Protein AF-0000000074085225 (afdb_homodimer)

Nearest PDB structures (foldseek):
  7s03-assembly1_A-2  TM=8.847E-01  e=1.395E-03  Homo sapiens
  5hoo-assembly1_B  TM=9.351E-01  e=2.637E-02  Drosophila mauritiana
  5hoo-assembly1_A  TM=9.355E-01  e=5.339E-02  Drosophila mauritiana
  4u7b-assembly2_G-2  TM=9.412E-01  e=7.163E-02  Drosophila mauritiana
  4r79-assembly1_B  TM=9.450E-01  e=7.597E-02  Drosophila mauri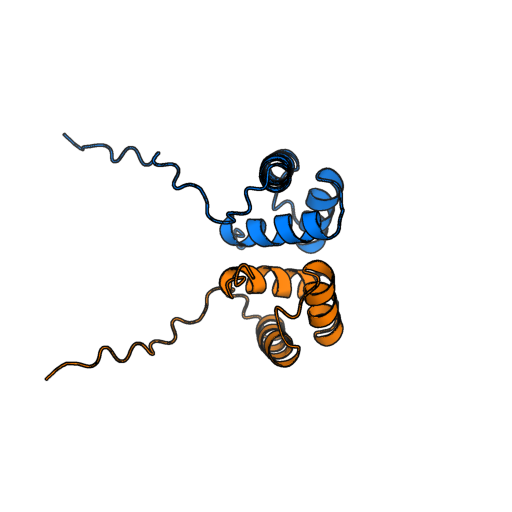tiana

Radius of gyration: 17.24 Å; Cα contacts (8 Å, |Δi|>4): 119; chains: 2; bounding box: 36×44×55 Å

InterPro domains:
  IPR041426 Mos1 transposase, HTH domain [PF17906] (9-55)
  IPR052709 Transposase-Methyltransferase Hybrid [PTHR46060] (9-68)

pLDDT: mean 83.95, std 20.07, range [33.09, 98.25]

Organism: Heligmosomoides polygyrus (NCBI:txid6339)

Foldseek 3Di:
DPLPDLLNVLVQLVVCVVVPDDLVVSQVVVCVVVVHRNDDSVVSVVSSVCVVVPNNDSDPPPPVPPPPPPPD/DPLPDLLNVLVQLVVCVVVPDDLVVSQVVVCVVVVHRNDDSVVSVVSSVCVVVPNNDSDPPPPPPPPPPPPD

Secondary structure (DSSP, 8-state):
-----HHHHHHHHHHHHHHT--HHHHHHHHHHHHTS--S-HHHHHHHHHHHHHT----S----TT-------/-----HHHHHHHHHHHHHHT--HHHHHHHHHHHHTS--S-HHHHHHHHHHHHHT----S----TT-------

Solvent-accessible surface area (backbone atoms only — not comparable to full-atom values): 8577 Å² total; per-residue (Å²): 120,86,75,75,48,67,71,46,48,38,38,39,54,51,52,34,51,59,69,65,48,49,44,62,53,36,28,49,48,52,19,59,52,69,71,42,85,81,58,50,42,71,60,39,42,52,50,48,53,37,47,71,75,65,50,81,64,71,61,73,69,74,65,73,60,69,69,71,70,72,76,123,122,86,74,75,49,67,72,46,48,37,38,39,54,51,51,34,50,60,69,64,50,49,44,61,55,37,29,50,50,54,19,58,52,69,70,42,84,81,57,50,44,70,61,40,42,53,51,48,52,35,48,73,74,65,51,81,63,72,62,74,70,73,65,72,57,71,67,72,72,72,75,123

Structure (mmCIF, N/CA/C/O backbone):
data_AF-0000000074085225-model_v1
#
loop_
_entity.id
_entity.type
_entity.pdbx_description
1 polymer 'HTH_48 domain-containing protein'
#
loop_
_atom_site.group_PDB
_atom_site.id
_atom_site.type_symbol
_atom_site.label_atom_id
_atom_site.label_alt_id
_atom_site.label_comp_id
_atom_site.label_asym_id
_atom_site.label_entity_id
_atom_site.label_seq_id
_atom_site.pdbx_PDB_ins_code
_atom_site.Cartn_x
_atom_site.Cartn_y
_atom_site.Cartn_z
_atom_site.occupancy
_atom_site.B_iso_or_equiv
_atom_site.auth_seq_id
_atom_site.auth_comp_id
_atom_site.auth_asym_id
_atom_site.auth_atom_id
_atom_site.pdbx_PDB_model_num
ATOM 1 N N . MET A 1 1 ? -16.219 -10.109 3.443 1 48.81 1 MET A N 1
ATOM 2 C CA . MET A 1 1 ? -15.469 -8.938 2.986 1 48.81 1 MET A CA 1
ATOM 3 C C . MET A 1 1 ? -14.164 -8.797 3.752 1 48.81 1 MET A C 1
ATOM 5 O O . MET A 1 1 ? -14.156 -8.742 4.984 1 48.81 1 MET A O 1
ATOM 9 N N . SER A 1 2 ? -13.211 -9.57 3.32 1 58.44 2 SER A N 1
ATOM 10 C CA . SER A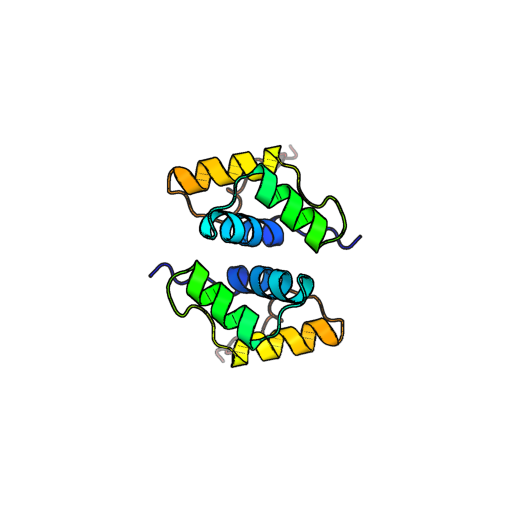 1 2 ? -12.016 -9.68 4.152 1 58.44 2 SER A CA 1
ATOM 11 C C . SER A 1 2 ? -11.555 -8.312 4.645 1 58.44 2 SER A C 1
ATOM 13 O O . SER A 1 2 ? -11.453 -7.371 3.859 1 58.44 2 SER A O 1
ATOM 15 N N . THR A 1 3 ? -12.141 -7.926 5.84 1 74.94 3 THR A N 1
ATOM 16 C CA . THR A 1 3 ? -11.914 -6.66 6.523 1 74.94 3 THR A CA 1
ATOM 17 C C . THR A 1 3 ? -10.445 -6.262 6.449 1 74.94 3 THR A C 1
ATOM 19 O O . THR A 1 3 ? -9.586 -6.906 7.062 1 74.94 3 THR A O 1
ATOM 22 N N . ILE A 1 4 ? -10.172 -5.578 5.387 1 82.94 4 ILE A N 1
ATOM 23 C CA . ILE A 1 4 ? -8.805 -5.078 5.258 1 82.94 4 ILE A CA 1
ATOM 24 C C . ILE A 1 4 ? -8.422 -4.312 6.523 1 82.94 4 ILE A C 1
ATOM 26 O O . ILE A 1 4 ? -9.195 -3.484 7.016 1 82.94 4 ILE A O 1
ATOM 30 N N . SER A 1 5 ? -7.359 -4.824 7.102 1 87.69 5 SER A N 1
ATOM 31 C CA . SER A 1 5 ? -6.871 -4.195 8.328 1 87.69 5 SER A CA 1
ATOM 32 C C . SER A 1 5 ? -6.32 -2.801 8.047 1 87.69 5 SER A C 1
ATOM 34 O O . SER A 1 5 ? -5.785 -2.543 6.965 1 87.69 5 SER A O 1
ATOM 36 N N . SER A 1 6 ? -6.48 -1.945 9.039 1 89.44 6 SER A N 1
ATOM 37 C CA . SER A 1 6 ? -5.969 -0.583 8.922 1 89.44 6 SER A CA 1
ATOM 38 C C . SER A 1 6 ? -4.469 -0.577 8.656 1 89.44 6 SER A C 1
ATOM 40 O O . SER A 1 6 ? -3.959 0.308 7.961 1 89.44 6 SER A O 1
ATOM 42 N N . SER A 1 7 ? -3.865 -1.586 9.211 1 90.12 7 SER A N 1
ATOM 43 C CA . SER A 1 7 ? -2.42 -1.705 9.055 1 90.12 7 SER A CA 1
ATOM 44 C C . SER A 1 7 ? -2.039 -1.922 7.594 1 90.12 7 SER A C 1
ATOM 46 O O . SER A 1 7 ? -0.936 -1.566 7.172 1 90.12 7 SER A O 1
ATOM 48 N N . ILE A 1 8 ? -2.92 -2.436 6.875 1 90.94 8 ILE A N 1
ATOM 49 C CA . ILE A 1 8 ? -2.693 -2.709 5.461 1 90.94 8 ILE A CA 1
ATOM 50 C C . ILE A 1 8 ? -2.963 -1.448 4.641 1 90.94 8 ILE A C 1
ATOM 52 O O . ILE A 1 8 ? -2.236 -1.149 3.691 1 90.94 8 ILE A O 1
ATOM 56 N N . LEU A 1 9 ? -3.91 -0.69 5.012 1 94.12 9 LEU A N 1
ATOM 57 C CA . LEU A 1 9 ? -4.344 0.484 4.266 1 94.12 9 LEU A CA 1
ATOM 58 C C . LEU A 1 9 ? -3.369 1.641 4.457 1 94.12 9 LEU A C 1
ATOM 60 O O . LEU A 1 9 ? -3.137 2.422 3.529 1 94.12 9 LEU A O 1
ATOM 64 N N . ARG A 1 10 ? -2.691 1.657 5.562 1 94.12 10 ARG A N 1
ATOM 65 C CA . ARG A 1 10 ? -1.815 2.775 5.898 1 94.12 10 ARG A CA 1
ATOM 66 C C . ARG A 1 10 ? -0.669 2.895 4.898 1 94.12 10 ARG A C 1
ATOM 68 O O . ARG A 1 10 ? -0.442 3.965 4.332 1 94.12 10 ARG A O 1
ATOM 75 N N . PRO A 1 11 ? 0.03 1.83 4.668 1 95.62 11 PRO A N 1
ATOM 76 C CA . PRO A 1 11 ? 1.092 1.922 3.664 1 95.62 11 PRO A CA 1
ATOM 77 C C . PRO A 1 11 ? 0.563 2.289 2.279 1 95.62 11 PRO A C 1
ATOM 79 O O . PRO A 1 11 ? 1.244 2.982 1.52 1 95.62 11 PRO A O 1
ATOM 82 N N . ILE A 1 12 ? -0.581 1.847 1.948 1 96.81 12 ILE A N 1
ATOM 83 C CA . ILE A 1 12 ? -1.186 2.137 0.652 1 96.81 12 ILE A CA 1
ATOM 84 C C . ILE A 1 12 ? -1.487 3.629 0.544 1 96.81 12 ILE A C 1
ATOM 86 O O . ILE A 1 12 ? -1.226 4.25 -0.489 1 96.81 12 ILE A O 1
ATOM 90 N N . VAL A 1 13 ? -2.014 4.16 1.604 1 97 13 VAL A N 1
ATOM 91 C CA . VAL A 1 13 ? -2.297 5.59 1.652 1 97 13 VAL A CA 1
ATOM 92 C C . VAL A 1 13 ? -1.002 6.383 1.476 1 97 13 VAL A C 1
ATOM 94 O O . VAL A 1 13 ? -0.957 7.352 0.714 1 97 13 VAL A O 1
ATOM 97 N N . TYR A 1 14 ? -0 5.949 2.141 1 96.31 14 TYR A N 1
ATOM 98 C CA . TYR A 1 14 ? 1.304 6.594 2.045 1 96.31 14 TYR A CA 1
ATOM 99 C C . TYR A 1 14 ? 1.846 6.52 0.623 1 96.31 14 TYR A C 1
ATOM 101 O O . TYR A 1 14 ? 2.404 7.496 0.115 1 96.31 14 TYR A O 1
ATOM 109 N N . TYR A 1 15 ? 1.618 5.43 0.027 1 96.62 15 TYR A N 1
ATOM 110 C CA . TYR A 1 15 ? 2.051 5.207 -1.349 1 96.62 15 TYR A CA 1
ATOM 111 C C . TYR A 1 15 ? 1.401 6.215 -2.293 1 96.62 15 TYR A C 1
ATOM 113 O O . TYR A 1 15 ? 2.076 6.805 -3.141 1 96.62 15 TYR A O 1
ATOM 121 N N . GLU A 1 16 ? 0.138 6.461 -2.166 1 97.44 16 GLU A N 1
ATOM 122 C CA . GLU A 1 16 ? -0.599 7.43 -2.971 1 97.44 16 GLU A CA 1
ATOM 123 C C . GLU A 1 16 ? -0.12 8.852 -2.697 1 97.44 16 GLU A C 1
ATOM 125 O O . GLU A 1 16 ? -0.003 9.664 -3.621 1 97.44 16 GLU A O 1
ATOM 130 N N . PHE A 1 17 ? 0.213 9.086 -1.463 1 96.88 17 PHE A N 1
ATOM 131 C CA . PHE A 1 17 ? 0.717 10.398 -1.068 1 96.88 17 PHE A CA 1
ATOM 132 C C . PHE A 1 17 ? 2.029 10.711 -1.777 1 96.88 17 PHE A C 1
ATOM 134 O O . PHE A 1 17 ? 2.213 11.812 -2.301 1 96.88 17 PHE A O 1
ATOM 141 N N . LEU A 1 18 ? 2.83 9.633 -1.848 1 96 18 LEU A N 1
ATOM 142 C CA . LEU A 1 18 ? 4.141 9.805 -2.467 1 96 18 LEU A CA 1
ATOM 143 C C . LEU A 1 18 ? 4.004 10.031 -3.969 1 96 18 LEU A C 1
ATOM 145 O O . LEU A 1 18 ? 4.82 10.734 -4.57 1 96 18 LEU A O 1
ATOM 149 N N . GLN A 1 19 ? 3.029 9.43 -4.5 1 96.44 19 GLN A N 1
ATOM 150 C CA . GLN A 1 19 ? 2.799 9.586 -5.934 1 96.44 19 GLN A CA 1
ATOM 151 C C . GLN A 1 19 ? 2.32 10.992 -6.266 1 96.44 19 GLN A C 1
ATOM 153 O O . GLN A 1 19 ? 2.369 11.414 -7.422 1 96.44 19 GLN A O 1
ATOM 158 N N . GLY A 1 20 ? 1.81 11.727 -5.324 1 96.38 20 GLY A N 1
ATOM 159 C CA . GLY A 1 20 ? 1.424 13.117 -5.512 1 96.38 20 GLY A CA 1
ATOM 160 C C . GLY A 1 20 ? -0.069 13.305 -5.707 1 96.38 20 GLY A C 1
ATOM 161 O O . GLY A 1 20 ? -0.512 14.328 -6.223 1 96.38 20 GLY A O 1
ATOM 162 N N . HIS A 1 21 ? -0.735 12.344 -5.387 1 97.19 21 HIS A N 1
ATOM 163 C CA . HIS A 1 21 ? -2.184 12.422 -5.531 1 97.19 21 HIS A CA 1
ATOM 164 C C . HIS A 1 21 ? -2.82 13.148 -4.352 1 97.19 21 HIS A C 1
ATOM 166 O O . HIS A 1 21 ? -2.229 13.227 -3.271 1 97.19 21 HIS A O 1
ATOM 172 N N . SER A 1 22 ? -4.012 13.703 -4.641 1 97.62 22 SER A N 1
ATOM 173 C CA . SER A 1 22 ? -4.746 14.344 -3.557 1 97.62 22 SER A CA 1
ATOM 174 C C . SER A 1 22 ? -5.438 13.312 -2.67 1 97.62 22 SER A C 1
ATOM 176 O O . SER A 1 22 ? -5.645 12.172 -3.084 1 97.62 22 SER A O 1
ATOM 178 N N . ALA A 1 23 ? -5.785 13.711 -1.457 1 97.94 23 ALA A N 1
ATOM 179 C CA . ALA A 1 23 ? -6.461 12.82 -0.513 1 97.94 23 ALA A CA 1
ATOM 180 C C . ALA A 1 23 ? -7.734 12.242 -1.12 1 97.94 23 ALA A C 1
ATOM 182 O O . ALA A 1 23 ? -8.031 11.062 -0.947 1 97.94 23 ALA A O 1
ATOM 183 N N . ARG A 1 24 ? -8.398 13.055 -1.795 1 98.06 24 ARG A N 1
ATOM 184 C CA . ARG A 1 24 ? -9.633 12.625 -2.43 1 98.06 24 ARG A CA 1
ATOM 185 C C . ARG A 1 24 ? -9.367 11.586 -3.516 1 98.06 24 ARG A C 1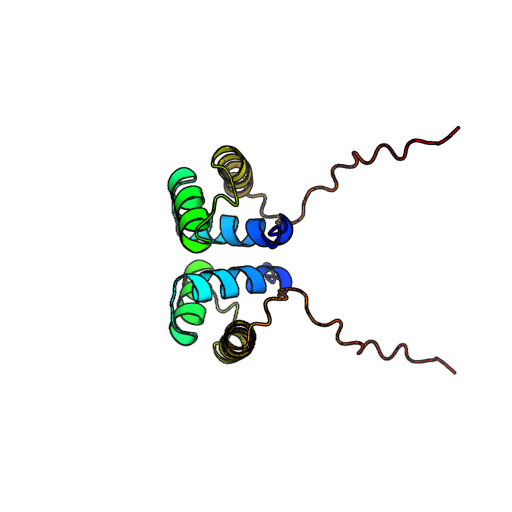
ATOM 187 O O . ARG A 1 24 ? -10.039 10.562 -3.586 1 98.06 24 ARG A O 1
ATOM 194 N N . THR A 1 25 ? -8.422 11.891 -4.32 1 98 25 THR A N 1
ATOM 195 C CA . THR A 1 25 ? -8.039 10.977 -5.387 1 98 25 THR A CA 1
ATOM 196 C C . THR A 1 25 ? -7.527 9.656 -4.812 1 98 25 THR A C 1
ATOM 198 O O . THR A 1 25 ? -7.879 8.586 -5.305 1 98 25 THR A O 1
ATOM 201 N N . ALA A 1 26 ? -6.734 9.844 -3.777 1 98.25 26 ALA A N 1
ATOM 202 C CA . ALA A 1 26 ? -6.18 8.656 -3.125 1 98.25 26 ALA A CA 1
ATOM 203 C C . ALA A 1 26 ? -7.285 7.738 -2.617 1 98.25 26 ALA A C 1
ATOM 205 O O . ALA A 1 26 ? -7.273 6.535 -2.889 1 98.25 26 ALA A O 1
ATOM 206 N N . ALA A 1 27 ? -8.273 8.289 -1.865 1 97.75 27 ALA A N 1
ATOM 207 C CA . ALA A 1 27 ? -9.398 7.52 -1.335 1 97.75 27 ALA A CA 1
ATOM 208 C C . ALA A 1 27 ? -10.18 6.84 -2.457 1 97.75 27 ALA A C 1
ATOM 210 O O . ALA A 1 27 ? -10.516 5.66 -2.359 1 97.75 27 ALA A O 1
ATOM 211 N N . SER A 1 28 ? -10.383 7.578 -3.516 1 97.69 28 SER A N 1
ATOM 212 C CA . SER A 1 28 ? -11.102 7.055 -4.672 1 97.69 28 SER A CA 1
ATOM 213 C C . SER A 1 28 ? -10.328 5.922 -5.34 1 97.69 28 SER A C 1
ATOM 215 O O . SER A 1 28 ? -10.906 4.895 -5.695 1 97.69 28 SER A O 1
ATOM 217 N N . ASN A 1 29 ? -9.062 6.117 -5.516 1 97.81 29 ASN A N 1
ATOM 218 C CA . ASN A 1 29 ? -8.195 5.109 -6.121 1 97.81 29 ASN A CA 1
ATOM 219 C C . ASN A 1 29 ? -8.211 3.807 -5.328 1 97.81 29 ASN A C 1
ATOM 221 O O . ASN A 1 29 ? -8.367 2.729 -5.902 1 97.81 29 ASN A O 1
ATOM 225 N N . ILE A 1 30 ? -8.039 3.926 -4.047 1 97.25 30 ILE A N 1
ATOM 226 C CA . ILE A 1 30 ? -7.984 2.766 -3.164 1 97.25 30 ILE A CA 1
ATOM 227 C C . ILE A 1 30 ? -9.312 2.01 -3.227 1 97.25 30 ILE A C 1
ATOM 229 O O . ILE A 1 30 ? -9.328 0.79 -3.41 1 97.25 30 ILE A O 1
ATOM 233 N N . CYS A 1 31 ? -10.406 2.693 -3.109 1 97.44 31 CYS A N 1
ATOM 234 C CA . CYS A 1 31 ? -11.719 2.066 -3.176 1 97.44 31 CYS A CA 1
ATOM 235 C C . CYS A 1 31 ? -11.945 1.417 -4.535 1 97.44 31 CYS A C 1
ATOM 237 O O . CYS A 1 31 ? -12.5 0.32 -4.621 1 97.44 31 CYS A O 1
ATOM 239 N N . ALA A 1 32 ? -11.531 2.168 -5.559 1 97.06 32 ALA A N 1
ATOM 240 C CA . ALA A 1 32 ? -11.672 1.649 -6.918 1 97.06 32 ALA A CA 1
ATOM 241 C C . ALA A 1 32 ? -10.867 0.369 -7.105 1 97.06 32 ALA A C 1
ATOM 243 O O . ALA A 1 32 ? -11.32 -0.571 -7.758 1 97.06 32 ALA A O 1
ATOM 244 N N . THR A 1 33 ? -9.695 0.381 -6.527 1 96.56 33 THR A N 1
ATOM 245 C CA . THR A 1 33 ? -8.805 -0.767 -6.66 1 96.56 33 THR A CA 1
ATOM 246 C C . THR A 1 33 ? -9.383 -1.987 -5.953 1 96.56 33 THR A C 1
ATOM 248 O O . THR A 1 33 ? -9.422 -3.082 -6.516 1 96.56 33 THR A O 1
ATOM 251 N N . PHE A 1 34 ? -9.898 -1.783 -4.785 1 95.19 34 PHE A N 1
ATOM 252 C CA . PHE A 1 34 ? -10.461 -2.873 -3.994 1 95.19 34 PHE A CA 1
ATOM 253 C C . PHE A 1 34 ? -11.906 -3.145 -4.402 1 95.19 34 PHE A C 1
ATOM 255 O O . PHE A 1 34 ? -12.5 -4.141 -3.98 1 95.19 34 PHE A O 1
ATOM 262 N N . LYS A 1 35 ? -12.477 -2.303 -5.234 1 95.94 35 LYS A N 1
ATOM 263 C CA . LYS A 1 35 ? -13.852 -2.408 -5.715 1 95.94 35 LYS A CA 1
ATOM 264 C C . LYS A 1 35 ? -14.844 -2.379 -4.559 1 95.94 35 LYS A C 1
ATOM 266 O O . LYS A 1 35 ? -15.805 -3.148 -4.539 1 95.94 35 LYS A O 1
ATOM 271 N N . GLU A 1 36 ? -14.5 -1.693 -3.531 1 95.44 36 GLU A N 1
ATOM 272 C CA . GLU A 1 36 ? -15.32 -1.484 -2.344 1 95.44 36 GLU A CA 1
ATOM 273 C C . GLU A 1 36 ? -14.844 -0.27 -1.551 1 95.44 36 GLU A C 1
ATOM 275 O O . GLU A 1 36 ? -13.758 0.254 -1.801 1 95.44 36 GLU A O 1
ATOM 280 N N . GLU A 1 37 ? -15.633 0.204 -0.645 1 95.75 37 GLU A N 1
ATOM 281 C CA . GLU A 1 37 ? -15.266 1.329 0.208 1 95.75 37 GLU A CA 1
ATOM 282 C C . GLU A 1 37 ? -14.477 0.86 1.43 1 95.75 37 GLU A C 1
ATOM 284 O O . GLU A 1 37 ? -15.055 0.645 2.498 1 95.75 37 GLU A O 1
ATOM 289 N N . VAL A 1 38 ? -13.258 0.814 1.245 1 95.38 38 VAL A N 1
ATOM 290 C CA . VAL A 1 38 ? -12.438 0.256 2.316 1 95.38 38 VAL A CA 1
ATOM 291 C C . VAL A 1 38 ? -11.906 1.382 3.199 1 95.38 38 VAL A C 1
ATOM 293 O O . VAL A 1 38 ? -11.453 1.139 4.32 1 95.38 38 VAL A O 1
ATOM 296 N N . ILE A 1 39 ? -11.93 2.576 2.654 1 96.44 39 ILE A N 1
ATOM 297 C CA . ILE A 1 39 ? -11.414 3.721 3.396 1 96.44 39 ILE A CA 1
ATOM 298 C C . ILE A 1 39 ? -12.164 4.984 2.979 1 96.44 39 ILE A C 1
ATOM 300 O O . ILE A 1 39 ? -12.602 5.105 1.833 1 96.44 39 ILE A O 1
ATOM 304 N N . HIS A 1 40 ? -12.297 5.883 3.893 1 97.12 40 HIS A N 1
ATOM 305 C CA . HIS A 1 40 ? -12.984 7.141 3.643 1 97.12 40 HIS A CA 1
ATOM 306 C C . HIS A 1 40 ? -12 8.289 3.477 1 97.12 40 HIS A C 1
ATOM 308 O O . HIS A 1 40 ? -10.93 8.289 4.086 1 97.12 40 HIS A O 1
ATOM 314 N N . TYR A 1 41 ? -12.406 9.258 2.758 1 97.25 41 TYR A N 1
ATOM 315 C CA . TYR A 1 41 ? -11.602 10.453 2.52 1 97.25 41 TYR A CA 1
ATOM 316 C C . TYR A 1 41 ? -11.117 11.055 3.834 1 97.25 41 TYR A C 1
ATOM 318 O O . TYR A 1 41 ? -9.961 11.477 3.945 1 97.25 41 TYR A O 1
ATOM 326 N N . SER A 1 42 ? -12.023 11.133 4.793 1 97.5 42 SER A N 1
ATOM 327 C CA . SER A 1 42 ? -11.688 11.742 6.074 1 97.5 42 SER A CA 1
ATOM 328 C C . SER A 1 42 ? -10.477 11.07 6.711 1 97.5 42 SER A C 1
ATOM 330 O O . SER A 1 42 ? -9.602 11.742 7.254 1 97.5 42 SER A O 1
ATOM 332 N N . THR A 1 43 ? -10.5 9.742 6.617 1 96 43 THR A N 1
ATOM 333 C CA . THR A 1 43 ? -9.383 8.977 7.16 1 96 43 THR A CA 1
ATOM 334 C C . THR A 1 43 ? -8.109 9.234 6.367 1 96 43 THR A C 1
ATOM 336 O O . THR A 1 43 ? -7.047 9.461 6.945 1 96 43 THR A O 1
ATOM 339 N N . VAL A 1 44 ? -8.242 9.289 5.082 1 97.56 44 VAL A N 1
ATOM 340 C CA . VAL A 1 44 ? -7.109 9.531 4.199 1 97.56 44 VAL A CA 1
ATOM 341 C C . VAL A 1 44 ? -6.543 10.93 4.457 1 97.56 44 VAL A C 1
ATOM 343 O O . VAL A 1 44 ? -5.328 11.102 4.578 1 97.56 44 VAL A O 1
ATOM 346 N N . ALA A 1 45 ? -7.383 11.898 4.598 1 97.5 45 ALA A N 1
ATOM 347 C CA . ALA A 1 45 ? -6.988 13.281 4.828 1 97.5 45 ALA A CA 1
ATOM 348 C C . ALA A 1 45 ? -6.211 13.422 6.137 1 97.5 45 ALA A C 1
ATOM 350 O O . ALA A 1 45 ? -5.254 14.195 6.215 1 97.5 45 ALA A O 1
ATOM 351 N N . ARG A 1 46 ? -6.637 12.68 7.078 1 95.38 46 ARG A N 1
ATOM 352 C CA . ARG A 1 46 ? -5.973 12.703 8.375 1 95.38 46 ARG A CA 1
ATOM 353 C C . ARG A 1 46 ? -4.535 12.203 8.258 1 95.38 46 ARG A C 1
ATOM 355 O O . ARG A 1 46 ? -3.609 12.844 8.766 1 95.38 46 ARG A O 1
ATOM 362 N N . TRP A 1 47 ? -4.383 11.148 7.578 1 95.25 47 TRP A N 1
ATOM 363 C CA . TRP A 1 47 ? -3.053 10.578 7.395 1 95.25 47 TRP A CA 1
ATOM 364 C C . TRP A 1 47 ? -2.186 11.492 6.531 1 95.25 47 TRP A C 1
ATOM 366 O O . TRP A 1 47 ? -0.989 11.641 6.789 1 95.25 47 TRP A O 1
ATOM 376 N N . TYR A 1 48 ? -2.787 12.062 5.52 1 96.44 48 TYR A N 1
ATOM 377 C CA . TYR A 1 48 ? -2.08 12.992 4.645 1 96.44 48 TYR A CA 1
ATOM 378 C C . TYR A 1 48 ? -1.469 14.133 5.441 1 96.44 48 TYR A C 1
ATOM 380 O O . TYR A 1 48 ? -0.338 14.547 5.18 1 96.44 48 TYR A O 1
ATOM 388 N N . GLN A 1 49 ? -2.258 14.672 6.359 1 95.88 49 GLN A N 1
ATOM 389 C CA . GLN A 1 49 ? -1.764 15.742 7.219 1 95.88 49 GLN A CA 1
ATOM 390 C C . GLN A 1 49 ? -0.538 15.297 8.008 1 95.88 49 GLN A C 1
ATOM 392 O O . GLN A 1 49 ? 0.442 16.031 8.117 1 95.88 49 GLN A O 1
ATOM 397 N N . ARG A 1 50 ? -0.625 14.086 8.469 1 94.06 50 ARG A N 1
ATOM 398 C CA . ARG A 1 50 ? 0.493 13.523 9.219 1 94.06 50 ARG A CA 1
ATOM 399 C C . ARG A 1 50 ? 1.725 13.367 8.336 1 94.06 50 ARG A C 1
ATOM 401 O O . ARG A 1 50 ? 2.838 13.703 8.742 1 94.06 50 ARG A O 1
ATOM 408 N N . PHE A 1 51 ? 1.527 12.914 7.188 1 94.06 51 PHE A N 1
ATOM 409 C CA . PHE A 1 51 ? 2.631 12.703 6.258 1 94.06 51 PHE A CA 1
ATOM 410 C C . PHE A 1 51 ? 3.248 14.031 5.844 1 94.06 51 PHE A C 1
ATOM 412 O O . PHE A 1 51 ? 4.465 14.133 5.684 1 94.06 51 PHE A O 1
ATOM 419 N N . GLU A 1 52 ? 2.381 15 5.684 1 93.44 52 GLU A N 1
ATOM 420 C CA . GLU A 1 52 ? 2.824 16.328 5.27 1 93.44 52 GLU A CA 1
ATOM 421 C C . GLU A 1 52 ? 3.686 16.984 6.348 1 93.44 52 GLU A C 1
ATOM 423 O O . GLU A 1 52 ? 4.621 17.719 6.039 1 93.44 52 GLU A O 1
ATOM 428 N N . THR A 1 53 ? 3.391 16.672 7.594 1 93.62 53 THR A N 1
ATOM 429 C CA . THR A 1 53 ? 4.125 17.266 8.703 1 93.62 53 THR A CA 1
ATOM 430 C C . THR A 1 53 ? 5.422 16.5 8.961 1 93.62 53 THR A C 1
ATOM 432 O O . THR A 1 53 ? 6.285 16.969 9.711 1 93.62 53 THR A O 1
ATOM 435 N N . GLY A 1 54 ? 5.59 15.391 8.312 1 89.44 54 GLY A N 1
ATOM 436 C CA . GLY A 1 54 ? 6.828 14.625 8.398 1 89.44 54 GLY A CA 1
ATOM 437 C C . GLY A 1 54 ? 6.719 13.422 9.312 1 89.44 54 GLY A C 1
ATOM 438 O O . GLY A 1 54 ? 7.73 12.797 9.648 1 89.44 54 GLY A O 1
ATOM 439 N N . ASP A 1 55 ? 5.555 13.211 9.68 1 86.25 55 ASP A N 1
ATOM 440 C CA . ASP A 1 55 ? 5.316 12.055 10.539 1 86.25 55 ASP A CA 1
ATOM 441 C C . ASP A 1 55 ? 4.926 10.828 9.719 1 86.25 55 ASP A C 1
ATOM 443 O O . ASP A 1 55 ? 3.75 10.641 9.398 1 86.25 55 ASP A O 1
ATOM 447 N N . ILE A 1 56 ? 5.984 10.062 9.422 1 79.06 56 ILE A N 1
ATOM 448 C CA . ILE A 1 56 ? 5.723 8.906 8.562 1 79.06 56 ILE A CA 1
ATOM 449 C C . ILE A 1 56 ? 5.762 7.629 9.398 1 79.06 56 ILE A C 1
ATOM 451 O O . ILE A 1 56 ? 6.742 6.887 9.367 1 79.06 56 ILE A O 1
ATOM 455 N N . SER A 1 57 ? 4.984 7.547 10.383 1 81.62 57 SER A N 1
ATOM 456 C CA . SER A 1 57 ? 4.848 6.332 11.18 1 81.62 57 SER A CA 1
ATOM 457 C C . SER A 1 57 ? 3.561 5.59 10.836 1 81.62 57 SER A C 1
ATOM 459 O O . SER A 1 57 ? 2.467 6.152 10.93 1 81.62 57 SER A O 1
ATOM 461 N N . LEU A 1 58 ? 3.662 4.598 10.008 1 79.19 58 LEU A N 1
ATOM 462 C CA . LEU A 1 58 ? 2.508 3.816 9.57 1 79.19 58 LEU A CA 1
ATOM 463 C C . LEU A 1 58 ? 1.921 3.023 10.734 1 79.19 58 LEU A C 1
ATOM 465 O O . LEU A 1 58 ? 0.954 2.279 10.562 1 79.19 58 LEU A O 1
ATOM 469 N N . GLU A 1 59 ? 2.596 3.137 11.898 1 73.25 59 GLU A N 1
ATOM 470 C CA . GLU A 1 59 ? 2.117 2.389 13.055 1 73.25 59 GLU A CA 1
ATOM 471 C C . GLU A 1 59 ? 1.15 3.223 13.891 1 73.25 59 GLU A C 1
ATOM 473 O O . GLU A 1 59 ? 1.263 4.449 13.938 1 73.25 59 GLU A O 1
ATOM 478 N N . ASP A 1 60 ? -0.099 2.635 14.016 1 63.81 60 ASP A N 1
ATOM 479 C CA . ASP A 1 60 ? -1.083 3.318 14.852 1 63.81 60 ASP A CA 1
ATOM 480 C C . ASP A 1 60 ? -0.486 3.703 16.203 1 63.81 60 ASP A C 1
ATOM 482 O O . ASP A 1 60 ? 0.299 2.945 16.781 1 63.81 60 ASP A O 1
ATOM 486 N N . ARG A 1 61 ? -0.453 5.004 16.328 1 54.78 61 ARG A N 1
ATOM 487 C CA . ARG A 1 61 ? -0.167 5.312 17.734 1 54.78 61 ARG A CA 1
ATOM 488 C C . ARG A 1 61 ? -1.032 4.473 18.672 1 54.78 61 ARG A C 1
ATOM 490 O O . ARG A 1 61 ? -2.234 4.32 18.438 1 54.78 61 ARG A O 1
ATOM 497 N N . PRO A 1 62 ? -0.451 3.389 19.328 1 48.84 62 PRO A N 1
ATOM 498 C CA . PRO A 1 62 ? -1.317 2.713 20.297 1 48.84 62 PRO A CA 1
ATOM 499 C C . PRO A 1 62 ? -2.312 3.662 20.969 1 48.84 62 PRO A C 1
ATOM 501 O O . PRO A 1 62 ? -1.931 4.742 21.422 1 48.84 62 PRO A O 1
ATOM 504 N N . ARG A 1 63 ? -3.441 3.998 20.281 1 47 63 ARG A N 1
ATOM 505 C CA . ARG A 1 63 ? -4.344 4.613 21.234 1 47 63 ARG A CA 1
ATOM 506 C C . ARG A 1 63 ? -4.223 3.949 22.609 1 47 63 ARG A C 1
ATOM 508 O O . ARG A 1 63 ? -4.285 2.723 22.719 1 47 63 ARG A O 1
ATOM 515 N N . SER A 1 64 ? -3.369 4.328 23.344 1 43.25 64 SER A N 1
ATOM 516 C CA . SER A 1 64 ? -3.432 3.895 24.734 1 43.25 64 SER A CA 1
ATOM 517 C C . SER A 1 64 ? -4.875 3.725 25.203 1 43.25 64 SER A C 1
ATOM 519 O O . SER A 1 64 ? -5.148 3.691 26.391 1 43.25 64 SER A O 1
ATOM 521 N N . GLY A 1 65 ? -5.668 3.889 24.266 1 40.78 65 GLY A N 1
ATOM 522 C CA . GLY A 1 65 ? -6.965 3.922 24.922 1 40.78 65 GLY A CA 1
ATOM 523 C C . GLY A 1 65 ? -7.352 2.594 25.547 1 40.78 65 GLY A C 1
ATOM 524 O O . GLY A 1 65 ? -8.531 2.344 25.812 1 40.78 65 GLY A O 1
ATOM 525 N N . HIS A 1 66 ? -6.758 1.499 25.156 1 47.56 66 HIS A N 1
ATOM 526 C CA . HIS A 1 66 ? -7.426 0.456 25.938 1 47.56 66 HIS A CA 1
ATOM 527 C C . HIS A 1 66 ? -7.562 0.853 27.391 1 47.56 66 HIS A C 1
ATOM 529 O O . HIS A 1 66 ? -6.559 1.014 28.094 1 47.56 66 HIS A O 1
ATOM 535 N N . PRO A 1 67 ? -8.594 1.525 27.703 1 43.44 67 PRO A N 1
ATOM 536 C CA . PRO A 1 67 ? -8.875 1.567 29.141 1 43.44 67 PRO A CA 1
ATOM 537 C C . PRO A 1 67 ? -8.727 0.203 29.812 1 43.44 67 PRO A C 1
ATOM 539 O O . PRO A 1 67 ? -9.352 -0.77 29.375 1 43.44 67 PRO A O 1
ATOM 542 N N . SER A 1 68 ? -7.547 -0.382 29.875 1 42.22 68 SER A N 1
ATOM 543 C CA . SER A 1 68 ? -7.527 -1.527 30.766 1 42.22 68 SER A CA 1
ATOM 544 C C . SER A 1 68 ? -8.5 -1.336 31.938 1 42.22 68 SER A C 1
ATOM 546 O O . SER A 1 68 ? -8.312 -0.446 32.75 1 42.22 68 SER A O 1
ATOM 548 N N . VAL A 1 69 ? -9.719 -1.435 31.578 1 44.88 69 VAL A N 1
ATOM 549 C CA . VAL A 1 69 ? -10.688 -1.466 32.688 1 44.88 69 VAL A CA 1
ATOM 550 C C . VAL A 1 69 ? -10.117 -2.273 33.844 1 44.88 69 VAL A C 1
ATOM 552 O O . VAL A 1 69 ? -9.773 -3.447 33.688 1 44.88 69 VAL A O 1
ATOM 555 N N . VAL A 1 70 ? -9.328 -1.637 34.75 1 45.31 70 VAL A N 1
ATOM 556 C CA . VAL A 1 70 ? -9.047 -2.145 36.062 1 45.31 70 VAL A CA 1
ATOM 557 C C . VAL A 1 70 ? -10.305 -2.795 36.656 1 45.31 70 VAL A C 1
ATOM 559 O O . VAL A 1 70 ? -11.328 -2.133 36.844 1 45.31 70 VAL A O 1
ATOM 562 N N . GLU A 1 71 ? -10.68 -3.945 36.125 1 38.56 71 GLU A N 1
ATOM 563 C CA . GLU A 1 71 ? -11.648 -4.637 36.969 1 38.56 71 GLU A CA 1
ATOM 564 C C . GLU A 1 71 ? -11.297 -4.508 38.438 1 38.56 71 GLU A C 1
ATOM 566 O O . GLU A 1 71 ? -10.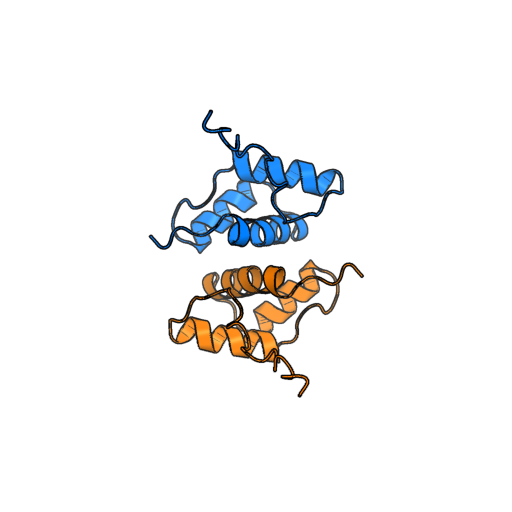156 -4.77 38.844 1 38.56 71 GLU A O 1
ATOM 571 N N . GLU A 1 72 ? -11.852 -3.486 39.031 1 33.09 72 GLU A N 1
ATOM 572 C CA . GLU A 1 72 ? -11.867 -3.561 40.5 1 33.09 72 GLU A CA 1
ATOM 573 C C . GLU A 1 72 ? -12.125 -4.984 40.969 1 33.09 72 GLU A C 1
ATOM 575 O O . GLU A 1 72 ? -12.922 -5.715 40.375 1 33.09 72 GLU A O 1
ATOM 580 N N . MET B 1 1 ? 18.25 6.027 5.484 1 49.34 1 MET B N 1
ATOM 581 C CA . MET B 1 1 ? 17.391 5.398 4.496 1 49.34 1 MET B CA 1
ATOM 582 C C . MET B 1 1 ? 16.25 4.629 5.176 1 49.34 1 MET B C 1
ATOM 584 O O . MET B 1 1 ? 16.516 3.732 5.984 1 49.34 1 MET B O 1
ATOM 588 N N . SER B 1 2 ? 15.289 5.371 5.594 1 58.41 2 SER B N 1
ATOM 589 C CA . SER B 1 2 ? 14.32 4.734 6.48 1 58.41 2 SER B CA 1
ATOM 590 C C . SER B 1 2 ? 13.875 3.381 5.934 1 58.41 2 SER B C 1
ATOM 592 O O . SER B 1 2 ? 13.5 3.271 4.766 1 58.41 2 SER B O 1
ATOM 594 N N . THR B 1 3 ? 14.695 2.328 6.344 1 75.56 3 THR B N 1
ATOM 595 C CA . THR B 1 3 ? 14.508 0.937 5.941 1 75.56 3 THR B CA 1
ATOM 596 C C . THR B 1 3 ? 13.031 0.562 5.953 1 75.56 3 THR B C 1
ATOM 598 O O . THR B 1 3 ? 12.414 0.459 7.02 1 75.56 3 THR B O 1
ATOM 601 N N . ILE B 1 4 ? 12.461 0.83 4.84 1 83.25 4 ILE B N 1
ATOM 602 C CA . ILE B 1 4 ? 11.062 0.424 4.715 1 83.25 4 ILE B CA 1
ATOM 603 C C . ILE B 1 4 ? 10.93 -1.06 5.051 1 83.25 4 ILE B C 1
ATOM 605 O O . ILE B 1 4 ? 11.695 -1.888 4.559 1 83.25 4 ILE B O 1
ATOM 609 N N . SER B 1 5 ? 10.086 -1.271 6.051 1 87.88 5 SER B N 1
ATOM 610 C CA . SER B 1 5 ? 9.852 -2.643 6.488 1 87.88 5 SER B CA 1
ATOM 611 C C . SER B 1 5 ? 9.102 -3.441 5.434 1 87.88 5 SER B C 1
ATOM 613 O O . SER B 1 5 ? 8.297 -2.881 4.68 1 87.88 5 SER B O 1
ATOM 615 N N . SER B 1 6 ? 9.398 -4.734 5.414 1 89.5 6 SER B N 1
ATOM 616 C CA . SER B 1 6 ? 8.719 -5.621 4.473 1 89.5 6 SER B CA 1
ATOM 617 C C . SER B 1 6 ? 7.211 -5.59 4.672 1 89.5 6 SER B C 1
ATOM 619 O O . SER B 1 6 ? 6.449 -5.734 3.711 1 89.5 6 SER B O 1
ATOM 621 N N . SER B 1 7 ? 6.875 -5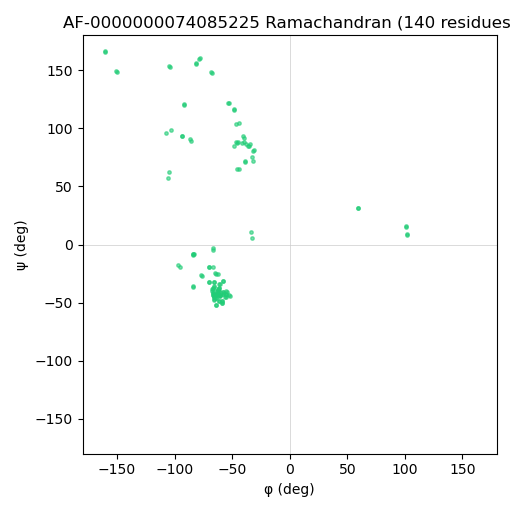.375 5.914 1 90.19 7 SER B N 1
ATOM 622 C CA . SER B 1 7 ? 5.461 -5.332 6.258 1 90.19 7 SER B CA 1
ATOM 623 C C . SER B 1 7 ? 4.762 -4.156 5.586 1 90.19 7 SER B C 1
ATOM 625 O O . SER B 1 7 ? 3.559 -4.203 5.328 1 90.19 7 SER B O 1
ATOM 627 N N . ILE B 1 8 ? 5.512 -3.191 5.285 1 90.88 8 ILE B N 1
ATOM 628 C CA . ILE B 1 8 ? 4.98 -1.994 4.641 1 90.88 8 ILE B CA 1
ATOM 629 C C . ILE B 1 8 ? 4.895 -2.213 3.133 1 90.88 8 ILE B C 1
ATOM 631 O O . ILE B 1 8 ? 3.928 -1.795 2.492 1 90.88 8 ILE B O 1
ATOM 635 N N . LEU B 1 9 ? 5.805 -2.898 2.576 1 94.06 9 LEU B N 1
ATOM 636 C CA . LEU B 1 9 ? 5.902 -3.094 1.134 1 94.06 9 LEU B CA 1
ATOM 637 C C . LEU B 1 9 ? 4.879 -4.117 0.652 1 94.06 9 LEU B C 1
ATOM 639 O O . LEU B 1 9 ? 4.344 -3.994 -0.451 1 94.06 9 LEU B O 1
ATOM 643 N N . ARG B 1 10 ? 4.492 -5.004 1.516 1 94.06 10 ARG B N 1
ATOM 644 C CA . ARG B 1 10 ? 3.609 -6.102 1.135 1 94.06 10 ARG B CA 1
ATOM 645 C C . ARG B 1 10 ? 2.25 -5.578 0.682 1 94.06 10 ARG B C 1
ATOM 647 O O . ARG B 1 10 ? 1.782 -5.91 -0.409 1 94.06 10 ARG B O 1
ATOM 654 N N . PRO B 1 11 ? 1.64 -4.766 1.473 1 95.62 11 PRO B N 1
ATOM 655 C CA . PRO B 1 11 ? 0.362 -4.211 1.02 1 95.62 11 PRO B CA 1
ATOM 656 C C . PRO B 1 11 ? 0.498 -3.385 -0.259 1 95.62 11 PRO B C 1
ATOM 658 O O . PRO B 1 11 ? -0.417 -3.369 -1.088 1 95.62 11 PRO B O 1
ATOM 661 N N . ILE B 1 12 ? 1.569 -2.725 -0.428 1 96.81 12 ILE B N 1
ATOM 662 C CA . ILE B 1 12 ? 1.807 -1.905 -1.611 1 96.81 12 ILE B CA 1
ATOM 663 C C . ILE B 1 12 ? 1.912 -2.799 -2.846 1 96.81 12 ILE B C 1
ATOM 665 O O . ILE B 1 12 ? 1.345 -2.488 -3.895 1 96.81 12 ILE B O 1
ATOM 669 N N . VAL B 1 13 ? 2.619 -3.881 -2.684 1 97 13 VAL B N 1
ATOM 670 C CA . VAL B 1 13 ? 2.748 -4.848 -3.768 1 97 13 VAL B CA 1
ATOM 671 C C . VAL B 1 13 ? 1.371 -5.391 -4.145 1 97 13 VAL B C 1
ATOM 673 O O . VAL B 1 13 ? 1.04 -5.492 -5.328 1 97 13 VAL B O 1
ATOM 676 N N . TYR B 1 14 ? 0.613 -5.688 -3.152 1 96.25 14 TYR B N 1
ATOM 677 C CA . TYR B 1 14 ? -0.738 -6.191 -3.369 1 96.25 14 TYR B CA 1
ATOM 678 C C . TYR B 1 14 ? -1.595 -5.16 -4.094 1 96.25 14 TYR B C 1
ATOM 680 O O . TYR B 1 14 ? -2.359 -5.504 -4.996 1 96.25 14 TYR B O 1
ATOM 688 N N . TYR B 1 15 ? -1.395 -3.967 -3.734 1 96.62 15 TYR B N 1
ATOM 689 C CA . TYR B 1 15 ? -2.117 -2.855 -4.344 1 96.62 15 TYR B CA 1
ATOM 690 C C . TYR B 1 15 ? -1.828 -2.77 -5.836 1 96.62 15 TYR B C 1
ATOM 692 O O . TYR B 1 15 ? -2.746 -2.619 -6.645 1 96.62 15 TYR B O 1
ATOM 700 N N . GLU B 1 16 ? -0.613 -2.895 -6.246 1 97.44 16 GLU B N 1
ATOM 701 C CA . GLU B 1 16 ? -0.2 -2.879 -7.648 1 97.44 16 GLU B CA 1
ATOM 702 C C . GLU B 1 16 ? -0.751 -4.086 -8.398 1 97.44 16 GLU B C 1
ATOM 704 O O . GLU B 1 16 ? -1.178 -3.965 -9.547 1 97.44 16 GLU B O 1
ATOM 709 N N . PHE B 1 17 ? -0.796 -5.195 -7.703 1 96.88 17 PHE B N 1
ATOM 710 C CA . PHE B 1 17 ? -1.331 -6.418 -8.289 1 96.88 17 PHE B CA 1
ATOM 711 C C . PHE B 1 17 ? -2.801 -6.25 -8.648 1 96.88 17 PHE B C 1
ATOM 713 O O . PHE B 1 17 ? -3.225 -6.621 -9.75 1 96.88 17 PHE B O 1
ATOM 720 N N . LEU B 1 18 ? -3.48 -5.559 -7.707 1 96 18 LEU B N 1
ATOM 721 C CA . LEU B 1 18 ? -4.91 -5.367 -7.91 1 96 18 LEU B CA 1
ATOM 722 C C . LEU B 1 18 ? -5.168 -4.402 -9.062 1 96 18 LEU B C 1
ATOM 724 O O . LEU B 1 18 ? -6.176 -4.523 -9.766 1 96 18 LEU B O 1
ATOM 728 N N . GLN B 1 19 ? -4.285 -3.508 -9.195 1 96.44 19 GLN B N 1
ATOM 729 C CA . GLN B 1 19 ? -4.426 -2.535 -10.281 1 96.44 19 GLN B CA 1
ATOM 730 C C . GLN B 1 19 ? -4.199 -3.188 -11.641 1 96.44 19 GLN B C 1
ATOM 732 O O . GLN B 1 19 ? -4.57 -2.627 -12.672 1 96.44 19 GLN B O 1
ATOM 737 N N . GLY B 1 20 ? -3.557 -4.32 -11.688 1 96.38 20 GLY B N 1
ATOM 738 C CA . GLY B 1 20 ? -3.379 -5.078 -12.922 1 96.38 20 GLY B CA 1
ATOM 739 C C . GLY B 1 20 ? -2.008 -4.895 -13.539 1 96.38 20 GLY B C 1
ATOM 740 O O . GLY B 1 20 ? -1.82 -5.148 -14.734 1 96.38 20 GLY B O 1
ATOM 741 N N . HIS B 1 21 ? -1.186 -4.41 -12.805 1 97.19 21 HIS B N 1
ATOM 742 C CA . HIS B 1 21 ? 0.168 -4.199 -13.305 1 97.19 21 HIS B CA 1
ATOM 743 C C . HIS B 1 21 ? 0.987 -5.484 -13.234 1 97.19 21 HIS B C 1
ATOM 745 O O . HIS B 1 21 ? 0.666 -6.391 -12.461 1 97.19 21 HIS B O 1
ATOM 751 N N . SER B 1 22 ? 2.016 -5.512 -14.109 1 97.56 22 SER B N 1
ATOM 752 C CA . SER B 1 22 ? 2.916 -6.66 -14.07 1 97.56 22 SER B CA 1
ATOM 753 C C . SER B 1 22 ? 3.912 -6.543 -12.922 1 97.56 22 SER B C 1
ATOM 755 O O . SER B 1 22 ? 4.133 -5.453 -12.391 1 97.56 22 SER B O 1
ATOM 757 N N . ALA B 1 23 ? 4.492 -7.66 -12.523 1 97.94 23 ALA B N 1
ATOM 758 C CA . ALA B 1 23 ? 5.469 -7.688 -11.438 1 97.94 23 ALA B CA 1
ATOM 759 C C . ALA B 1 23 ? 6.613 -6.715 -11.711 1 97.94 23 ALA B C 1
ATOM 761 O O . ALA B 1 23 ? 7.066 -6.012 -10.805 1 97.94 23 ALA B O 1
ATOM 762 N N . ARG B 1 24 ? 7 -6.699 -12.898 1 98 24 ARG B N 1
ATOM 763 C CA . ARG B 1 24 ? 8.094 -5.809 -13.281 1 98 24 ARG B CA 1
ATOM 764 C C . ARG B 1 24 ? 7.676 -4.348 -13.148 1 98 24 ARG B C 1
ATOM 766 O O . ARG B 1 24 ? 8.43 -3.531 -12.609 1 98 24 ARG B O 1
ATOM 773 N N . THR B 1 25 ? 6.527 -4.066 -13.656 1 98 25 THR B N 1
ATOM 774 C CA . THR B 1 25 ? 5.992 -2.713 -13.578 1 98 25 THR B CA 1
ATOM 775 C C . THR B 1 25 ? 5.781 -2.303 -12.117 1 98 25 THR B C 1
ATOM 777 O O . THR B 1 25 ? 6.117 -1.182 -11.727 1 98 25 THR B O 1
ATOM 780 N N . ALA B 1 26 ? 5.258 -3.264 -11.398 1 98.25 26 ALA B N 1
ATOM 781 C CA . ALA B 1 26 ? 5.008 -3.008 -9.984 1 98.25 26 ALA B CA 1
ATOM 782 C C . ALA B 1 26 ? 6.297 -2.639 -9.258 1 98.25 26 ALA B C 1
ATOM 784 O O . ALA B 1 26 ? 6.352 -1.632 -8.539 1 98.25 26 ALA B O 1
ATOM 785 N N . ALA B 1 27 ? 7.375 -3.441 -9.422 1 97.75 27 ALA B N 1
ATOM 786 C CA . ALA B 1 27 ? 8.672 -3.188 -8.797 1 97.75 27 ALA B CA 1
ATOM 787 C C . ALA B 1 27 ? 9.219 -1.822 -9.203 1 97.75 27 ALA B C 1
ATOM 789 O O . ALA B 1 27 ? 9.695 -1.062 -8.352 1 97.75 27 ALA B O 1
ATOM 790 N N . SER B 1 28 ? 9.078 -1.523 -10.469 1 97.75 28 SER B N 1
ATOM 791 C CA . SER B 1 28 ? 9.547 -0.245 -11 1 97.75 28 SER B CA 1
ATOM 792 C C . SER B 1 28 ? 8.758 0.918 -10.406 1 97.75 28 SER B C 1
ATOM 794 O O . SER B 1 28 ? 9.336 1.935 -10.016 1 97.75 28 SER B O 1
ATOM 796 N N . ASN B 1 29 ? 7.469 0.769 -10.359 1 97.88 29 ASN B N 1
ATOM 797 C CA . ASN B 1 29 ? 6.594 1.794 -9.797 1 97.88 29 ASN B CA 1
ATOM 798 C C . ASN B 1 29 ? 6.945 2.096 -8.344 1 97.88 29 ASN B C 1
ATOM 800 O O . ASN B 1 29 ? 7.074 3.258 -7.957 1 97.88 29 ASN B O 1
ATOM 804 N N . ILE B 1 30 ? 7.082 1.056 -7.562 1 97.25 30 ILE B N 1
ATOM 805 C CA . ILE B 1 30 ? 7.371 1.187 -6.137 1 97.25 30 ILE B CA 1
ATOM 806 C C . ILE B 1 30 ? 8.711 1.888 -5.949 1 97.25 30 ILE B C 1
ATOM 808 O O . ILE B 1 30 ? 8.82 2.846 -5.18 1 97.25 30 ILE B O 1
ATOM 812 N N . CYS B 1 31 ? 9.719 1.464 -6.637 1 97.44 31 CYS B N 1
ATOM 813 C CA . CYS B 1 31 ? 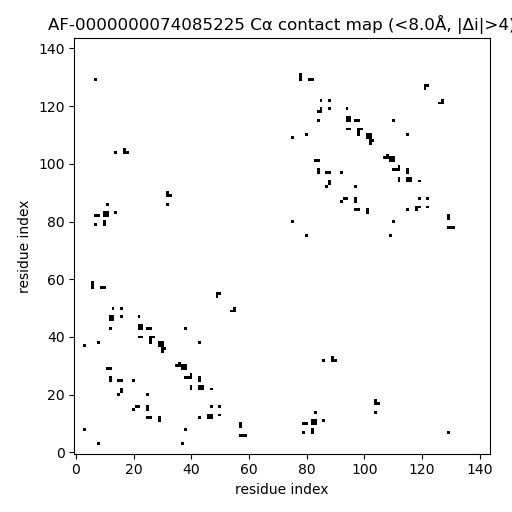11.039 2.078 -6.539 1 97.44 31 CYS B CA 1
ATOM 814 C C . CYS B 1 31 ? 11 3.535 -6.984 1 97.44 31 CYS B C 1
ATOM 816 O O . CYS B 1 31 ? 11.633 4.395 -6.371 1 97.44 31 CYS B O 1
ATOM 818 N N . ALA B 1 32 ? 10.266 3.734 -8.094 1 97.06 32 ALA B N 1
ATOM 819 C CA . ALA B 1 32 ? 10.133 5.094 -8.617 1 97.06 32 ALA B CA 1
ATOM 820 C C . ALA B 1 32 ? 9.445 6.004 -7.602 1 97.06 32 ALA B C 1
ATOM 822 O O . ALA B 1 32 ? 9.828 7.168 -7.445 1 97.06 32 ALA B O 1
ATOM 823 N N . THR B 1 33 ? 8.453 5.461 -6.961 1 96.56 33 THR B N 1
ATOM 824 C CA . THR B 1 33 ? 7.688 6.238 -5.992 1 96.56 33 THR B CA 1
ATOM 825 C C . THR B 1 33 ? 8.555 6.602 -4.789 1 96.56 33 THR B C 1
ATOM 827 O O . THR B 1 33 ? 8.562 7.754 -4.352 1 96.56 33 THR B O 1
ATOM 830 N N . PHE B 1 34 ? 9.32 5.664 -4.309 1 95.19 34 PHE B N 1
ATOM 831 C CA . PHE B 1 34 ? 10.172 5.883 -3.148 1 95.19 34 PHE B CA 1
ATOM 832 C C . PHE B 1 34 ? 11.5 6.52 -3.562 1 95.19 34 PHE B C 1
ATOM 834 O O . PHE B 1 34 ? 12.281 6.941 -2.711 1 95.19 34 PHE B O 1
ATOM 841 N N . LYS B 1 35 ? 11.75 6.617 -4.855 1 95.88 35 LYS B N 1
ATOM 842 C CA . LYS B 1 35 ? 12.969 7.191 -5.422 1 95.88 35 LYS B CA 1
ATOM 843 C C . LYS B 1 35 ? 14.203 6.434 -4.945 1 95.88 35 LYS B C 1
ATOM 845 O O . LYS B 1 35 ? 15.227 7.039 -4.617 1 95.88 35 LYS B O 1
ATOM 850 N N . GLU B 1 36 ? 14.047 5.184 -4.703 1 95.44 36 GLU B N 1
ATOM 851 C CA . GLU B 1 36 ? 15.102 4.262 -4.297 1 95.44 36 GLU B CA 1
ATOM 852 C C . GLU B 1 36 ? 14.703 2.812 -4.562 1 95.44 36 GLU B C 1
ATOM 854 O O . GLU B 1 36 ? 13.539 2.525 -4.836 1 95.44 36 GLU B O 1
ATOM 859 N N . GLU B 1 37 ? 15.641 1.926 -4.504 1 95.75 37 GLU B N 1
ATOM 860 C CA . GLU B 1 37 ? 15.367 0.504 -4.695 1 95.75 37 GLU B CA 1
ATOM 861 C C . GLU B 1 37 ? 14.961 -0.159 -3.381 1 95.75 37 GLU B C 1
ATOM 863 O O . GLU B 1 37 ? 15.797 -0.723 -2.678 1 95.75 37 GLU B O 1
ATOM 868 N N . VAL B 1 38 ? 13.727 -0.144 -3.182 1 95.44 38 VAL B N 1
ATOM 869 C CA . VAL B 1 38 ? 13.258 -0.644 -1.892 1 95.44 38 VAL B CA 1
ATOM 870 C C . VAL B 1 38 ? 12.828 -2.104 -2.027 1 95.44 38 VAL B C 1
ATOM 872 O O . VAL B 1 38 ? 12.695 -2.814 -1.027 1 95.44 38 VAL B O 1
ATOM 875 N N . ILE B 1 39 ? 12.602 -2.506 -3.266 1 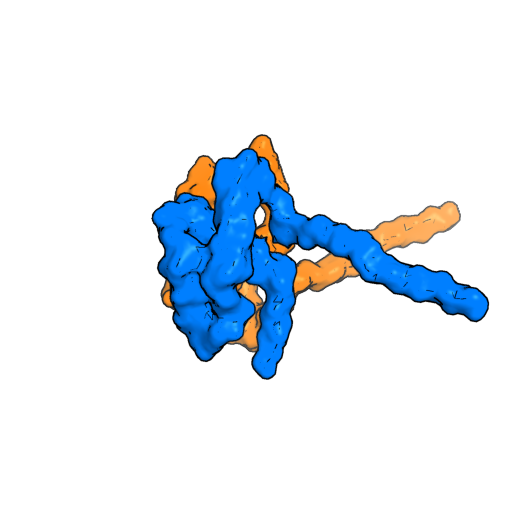96.5 39 ILE B N 1
ATOM 876 C CA . ILE B 1 39 ? 12.164 -3.875 -3.512 1 96.5 39 ILE B CA 1
ATOM 877 C C . ILE B 1 39 ? 12.641 -4.336 -4.887 1 96.5 39 ILE B C 1
ATOM 879 O O . ILE B 1 39 ? 12.781 -3.523 -5.805 1 96.5 39 ILE B O 1
ATOM 883 N N . HIS B 1 40 ? 12.891 -5.598 -5.004 1 97.12 40 HIS B N 1
ATOM 884 C CA . HIS B 1 40 ? 13.367 -6.176 -6.258 1 97.12 4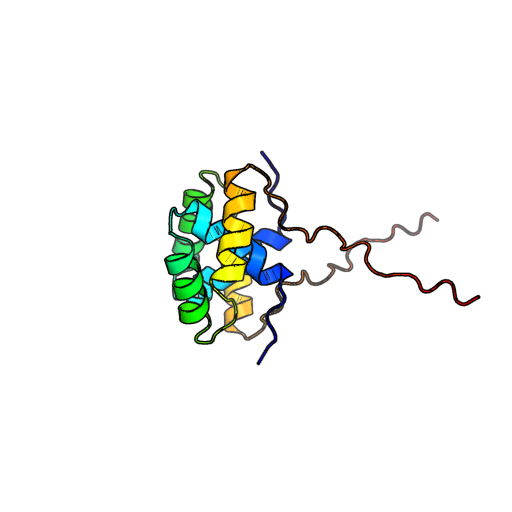0 HIS B CA 1
ATOM 885 C C . HIS B 1 40 ? 12.25 -6.945 -6.961 1 97.12 40 HIS B C 1
ATOM 887 O O . HIS B 1 40 ? 11.359 -7.5 -6.309 1 97.12 40 HIS B O 1
ATOM 893 N N . TYR B 1 41 ? 12.359 -7.035 -8.219 1 97.19 41 TYR B N 1
ATOM 894 C CA . TYR B 1 41 ? 11.398 -7.758 -9.047 1 97.19 41 TYR B CA 1
ATOM 895 C C . TYR B 1 41 ? 11.195 -9.18 -8.531 1 97.19 41 TYR B C 1
ATOM 897 O O . TYR B 1 41 ? 10.062 -9.672 -8.484 1 97.19 41 TYR B O 1
ATOM 905 N N . SER B 1 42 ? 12.281 -9.828 -8.188 1 97.56 42 SER B N 1
ATOM 906 C CA . SER B 1 42 ? 12.211 -11.211 -7.727 1 97.56 42 SER B CA 1
ATOM 907 C C . SER B 1 42 ? 11.266 -11.359 -6.539 1 97.56 42 SER B C 1
ATOM 909 O O . SER B 1 42 ? 10.492 -12.312 -6.473 1 97.56 42 SER B O 1
ATOM 911 N N . THR B 1 43 ? 11.406 -10.391 -5.633 1 96.06 43 THR B N 1
ATOM 912 C CA . THR B 1 43 ? 10.547 -10.383 -4.453 1 96.06 43 THR B CA 1
ATOM 913 C C . THR B 1 43 ? 9.094 -10.125 -4.84 1 96.06 43 THR B C 1
ATOM 915 O O . THR B 1 43 ? 8.188 -10.812 -4.375 1 96.06 43 THR B O 1
ATOM 918 N N . VAL B 1 44 ? 8.914 -9.211 -5.738 1 97.5 44 VAL B N 1
ATOM 919 C CA . VAL B 1 44 ? 7.574 -8.852 -6.203 1 97.5 44 VAL B CA 1
ATOM 920 C C . VAL B 1 44 ? 6.941 -10.047 -6.922 1 97.5 44 VAL B C 1
ATOM 922 O O . VAL B 1 44 ? 5.781 -10.383 -6.676 1 97.5 44 VAL B O 1
ATOM 925 N N . ALA B 1 45 ? 7.691 -10.703 -7.742 1 97.5 45 ALA B N 1
ATOM 926 C CA . ALA B 1 45 ? 7.219 -11.852 -8.508 1 97.5 45 ALA B CA 1
ATOM 927 C C . ALA B 1 45 ? 6.773 -12.984 -7.59 1 97.5 45 ALA B C 1
ATOM 929 O O . ALA B 1 45 ? 5.789 -13.672 -7.871 1 97.5 45 ALA B O 1
ATOM 930 N N . ARG B 1 46 ? 7.48 -13.125 -6.555 1 95.38 46 ARG B N 1
ATOM 931 C CA . ARG B 1 46 ? 7.152 -14.164 -5.578 1 95.38 46 ARG B CA 1
ATOM 932 C C . ARG B 1 46 ? 5.789 -13.898 -4.945 1 95.38 46 ARG B C 1
ATOM 934 O O . ARG B 1 46 ? 4.953 -14.805 -4.863 1 95.38 46 ARG B O 1
ATOM 941 N N . TRP B 1 47 ? 5.594 -12.703 -4.566 1 95.25 47 TRP B N 1
ATOM 942 C CA . TRP B 1 47 ? 4.328 -12.336 -3.945 1 95.25 47 TRP B CA 1
ATOM 943 C C . TRP B 1 47 ? 3.184 -12.406 -4.953 1 95.25 47 TRP B C 1
ATOM 945 O O . TRP B 1 47 ? 2.076 -12.828 -4.613 1 95.25 47 TRP B O 1
ATOM 955 N N . TYR B 1 48 ? 3.463 -11.992 -6.168 1 96.44 48 TYR B N 1
ATOM 956 C CA . TYR B 1 48 ? 2.471 -12.055 -7.234 1 96.44 48 TYR B CA 1
ATOM 957 C C . TYR B 1 48 ? 1.952 -13.477 -7.414 1 96.44 48 TYR B C 1
ATOM 959 O O . TYR B 1 48 ? 0.753 -13.688 -7.617 1 96.44 48 TYR B O 1
ATOM 967 N N . GLN B 1 49 ? 2.885 -14.414 -7.414 1 95.81 49 GLN B N 1
ATOM 968 C CA . GLN B 1 49 ? 2.502 -15.82 -7.527 1 95.81 49 GLN B CA 1
ATOM 969 C C . GLN B 1 49 ? 1.555 -16.219 -6.402 1 95.81 49 GLN B C 1
ATOM 971 O O . GLN B 1 49 ? 0.557 -16.906 -6.641 1 95.81 49 GLN B O 1
ATOM 976 N N . ARG B 1 50 ? 1.867 -15.727 -5.242 1 94 50 ARG B N 1
ATOM 977 C CA . ARG B 1 50 ? 1.027 -16.016 -4.086 1 94 50 ARG B CA 1
ATOM 978 C C . ARG B 1 50 ? -0.355 -15.398 -4.242 1 94 50 ARG B C 1
ATOM 980 O O . ARG B 1 50 ? -1.368 -16.047 -3.967 1 94 50 ARG B O 1
ATOM 987 N N . PHE B 1 51 ? -0.39 -14.234 -4.688 1 94 51 PHE B N 1
ATOM 988 C CA . PHE B 1 51 ? -1.655 -13.531 -4.863 1 94 51 PHE B CA 1
ATOM 989 C C . PHE B 1 51 ? -2.492 -14.195 -5.957 1 94 51 PHE B C 1
ATOM 991 O O . PHE B 1 51 ? -3.717 -14.281 -5.84 1 94 51 PHE B O 1
ATOM 998 N N . GLU B 1 52 ? -1.785 -14.633 -6.977 1 93.38 52 GLU B N 1
ATOM 999 C CA . GLU B 1 52 ? -2.453 -15.273 -8.109 1 93.38 52 GLU B CA 1
ATOM 1000 C C . GLU B 1 52 ? -3.092 -16.594 -7.695 1 93.38 52 GLU B C 1
ATOM 1002 O O . GLU B 1 52 ? -4.152 -16.969 -8.203 1 93.38 52 GLU B O 1
ATOM 1007 N N . THR B 1 53 ? -2.479 -17.266 -6.742 1 93.62 53 THR B N 1
ATOM 1008 C CA . THR B 1 53 ? -2.977 -18.562 -6.301 1 93.62 53 THR B CA 1
ATOM 1009 C C . THR B 1 53 ? -4.086 -18.391 -5.266 1 93.62 53 THR B C 1
ATOM 1011 O O . THR B 1 53 ? -4.789 -19.344 -4.934 1 93.62 53 THR B O 1
ATOM 1014 N N . GLY B 1 54 ? -4.289 -17.188 -4.816 1 89.44 54 GLY B N 1
ATOM 1015 C CA . GLY B 1 54 ? -5.383 -16.875 -3.906 1 89.44 54 GLY B CA 1
ATOM 1016 C C . GLY B 1 54 ? -4.938 -16.734 -2.463 1 89.44 54 GLY B C 1
ATOM 1017 O O . GLY B 1 54 ? -5.766 -16.688 -1.554 1 89.44 54 GLY B O 1
ATOM 1018 N N . ASP B 1 55 ? -3.699 -16.75 -2.35 1 86.5 55 ASP B N 1
ATOM 1019 C CA . ASP B 1 55 ? -3.146 -16.594 -1.009 1 86.5 55 ASP B CA 1
ATOM 1020 C C . ASP B 1 55 ? -2.828 -15.133 -0.719 1 86.5 55 ASP B C 1
ATOM 1022 O O . ASP B 1 55 ? -1.739 -14.648 -1.044 1 86.5 55 ASP B O 1
ATOM 1026 N N . ILE B 1 56 ? -3.863 -14.5 -0.093 1 78.94 56 ILE B N 1
ATOM 1027 C CA . ILE B 1 56 ? -3.684 -13.07 0.16 1 78.94 56 ILE B CA 1
ATOM 1028 C C . ILE B 1 56 ? -3.385 -12.844 1.64 1 78.94 56 ILE B C 1
ATOM 1030 O O . ILE B 1 56 ? -4.293 -12.562 2.428 1 78.94 56 ILE B O 1
ATOM 1034 N N . SER B 1 57 ? -2.338 -13.344 2.133 1 81.94 57 SER B N 1
ATOM 1035 C CA . SER B 1 57 ? -1.886 -13.102 3.5 1 81.94 57 SER B CA 1
ATOM 1036 C C . SER B 1 57 ? -0.663 -12.188 3.523 1 81.94 57 SER B C 1
ATOM 1038 O O . SER B 1 57 ? 0.372 -12.516 2.939 1 81.94 57 SER B O 1
ATOM 1040 N N . LEU B 1 58 ? -0.877 -10.938 3.723 1 79.31 58 LEU B N 1
ATOM 1041 C CA . LEU B 1 58 ? 0.209 -9.961 3.74 1 79.31 58 LEU B CA 1
ATOM 1042 C C . LEU B 1 58 ? 1.126 -10.188 4.938 1 79.31 58 LEU B C 1
ATOM 1044 O O . LEU B 1 58 ? 2.107 -9.469 5.117 1 79.31 58 LEU B O 1
ATOM 1048 N N . GLU B 1 59 ? 0.712 -11.172 5.801 1 72.88 59 GLU B N 1
ATOM 1049 C CA . GLU B 1 59 ? 1.521 -11.438 6.984 1 72.88 59 GLU B CA 1
ATOM 1050 C C . GLU B 1 59 ? 2.555 -12.531 6.711 1 72.88 59 GLU B C 1
ATOM 1052 O O . GLU B 1 59 ? 2.32 -13.422 5.895 1 72.88 59 GLU B O 1
ATOM 1057 N N . ASP B 1 60 ? 3.855 -12.102 6.891 1 63.34 60 ASP B N 1
ATOM 1058 C CA . ASP B 1 60 ? 4.918 -13.086 6.719 1 63.34 60 ASP B CA 1
ATOM 1059 C C . ASP B 1 60 ? 4.605 -14.367 7.488 1 63.34 60 ASP B C 1
ATOM 1061 O O . ASP B 1 60 ? 4.055 -14.32 8.594 1 63.34 60 ASP B O 1
ATOM 1065 N N . ARG B 1 61 ? 4.469 -15.383 6.648 1 54.81 61 ARG B N 1
ATOM 1066 C CA . ARG B 1 61 ? 4.457 -16.625 7.422 1 54.81 61 ARG B CA 1
ATOM 1067 C C . ARG B 1 61 ? 5.547 -16.609 8.484 1 54.81 61 ARG B C 1
ATOM 1069 O O . ARG B 1 61 ? 6.688 -16.234 8.211 1 54.81 61 ARG B O 1
ATOM 1076 N N . PRO B 1 62 ? 5.195 -16.406 9.812 1 48.72 62 PRO B N 1
ATOM 1077 C CA . PRO B 1 62 ? 6.289 -16.547 10.781 1 48.72 62 PRO B CA 1
ATOM 1078 C C . PRO B 1 62 ? 7.328 -17.562 10.344 1 48.72 62 PRO B C 1
ATOM 1080 O O . PRO B 1 62 ? 6.977 -18.672 9.93 1 48.72 62 PRO B O 1
ATOM 1083 N N . ARG B 1 63 ? 8.297 -17.188 9.453 1 46.56 63 ARG B N 1
ATOM 1084 C CA . ARG B 1 63 ? 9.328 -18.219 9.5 1 46.56 63 ARG B CA 1
ATOM 1085 C C . ARG B 1 63 ? 9.477 -18.781 10.906 1 46.56 63 ARG B C 1
ATOM 1087 O O . ARG B 1 63 ? 9.594 -18.031 11.875 1 46.56 63 ARG B O 1
ATOM 1094 N N . SER B 1 64 ? 8.758 -19.688 11.227 1 43.56 64 SER B N 1
ATOM 1095 C CA . SER B 1 64 ? 9.109 -20.406 12.445 1 43.56 64 SER B CA 1
ATOM 1096 C C . SER B 1 64 ? 10.625 -20.469 12.641 1 43.56 64 SER B C 1
ATOM 1098 O O . SER B 1 64 ? 11.133 -21.328 13.352 1 43.56 64 SER B O 1
ATOM 1100 N N . GLY B 1 65 ? 11.195 -19.734 11.852 1 40.22 65 GLY B N 1
ATOM 1101 C CA . GLY B 1 65 ? 12.602 -20.078 12.016 1 40.22 65 GLY B CA 1
ATOM 1102 C C . GLY B 1 65 ? 13.125 -19.797 13.406 1 40.22 65 GLY B C 1
ATOM 1103 O O . GLY B 1 65 ? 14.336 -19.75 13.625 1 40.22 65 GLY B O 1
ATOM 1104 N N . HIS B 1 66 ? 12.523 -18.875 14.133 1 47.72 66 HIS B N 1
ATOM 1105 C CA . HIS B 1 66 ? 13.43 -18.75 15.266 1 47.72 66 HIS B CA 1
ATOM 1106 C C . HIS B 1 66 ? 13.797 -20.125 15.828 1 47.72 66 HIS B C 1
ATOM 1108 O O . HIS B 1 66 ? 12.938 -20.828 16.359 1 47.72 66 HIS B O 1
ATOM 1114 N N . PRO B 1 67 ? 14.734 -20.719 15.266 1 43.78 67 PRO B N 1
ATOM 1115 C CA . PRO B 1 67 ? 15.273 -21.828 16.047 1 43.78 67 PRO B CA 1
ATOM 1116 C C . PRO B 1 67 ? 15.5 -21.469 17.516 1 43.78 67 PRO B C 1
ATOM 1118 O O . PRO B 1 67 ? 16.188 -20.484 17.812 1 43.78 67 PRO B O 1
ATOM 1121 N N . SER B 1 68 ? 14.445 -21.172 18.281 1 42.44 68 SER B N 1
ATOM 1122 C CA . SER B 1 68 ? 14.781 -21.094 19.703 1 42.44 68 SER B CA 1
ATOM 1123 C C . SER B 1 68 ? 15.891 -22.078 20.062 1 42.44 68 SER B C 1
ATOM 1125 O O . SER B 1 68 ? 15.711 -23.297 19.953 1 42.44 68 SER B O 1
ATOM 1127 N N . VAL B 1 69 ? 17.047 -21.703 19.672 1 45.22 69 VAL B N 1
ATOM 1128 C CA . VAL B 1 69 ? 18.188 -22.453 20.156 1 45.22 69 VAL B CA 1
ATOM 1129 C C . VAL B 1 69 ? 17.938 -22.891 21.594 1 45.22 69 VAL B C 1
ATOM 1131 O O . VAL B 1 69 ? 17.734 -22.047 22.484 1 45.22 69 VAL B O 1
ATOM 1134 N N . VAL B 1 70 ? 17.25 -24.031 21.828 1 45.94 70 VAL B N 1
ATOM 1135 C CA . VAL B 1 70 ? 17.281 -24.766 23.094 1 45.94 70 VAL B CA 1
ATOM 1136 C C . VAL B 1 70 ? 18.688 -24.75 23.672 1 45.94 70 VAL B C 1
ATOM 1138 O O . VAL B 1 70 ? 19.625 -25.266 23.062 1 45.94 70 VAL B O 1
ATOM 1141 N N . GLU B 1 71 ? 19.125 -23.594 24.172 1 38.78 71 GLU B N 1
ATOM 1142 C CA . GLU B 1 71 ? 20.312 -23.75 25 1 38.78 71 GLU B CA 1
ATOM 1143 C C . GLU B 1 71 ? 20.219 -24.984 25.875 1 38.78 71 GLU B C 1
ATOM 1145 O O . GLU B 1 71 ? 19.219 -25.203 26.562 1 38.78 71 GLU B O 1
ATOM 1150 N N . GLU B 1 72 ? 20.75 -26.047 25.375 1 33.81 72 GLU B N 1
ATOM 1151 C CA . GLU B 1 72 ? 21.031 -27.109 26.328 1 33.81 72 GLU B CA 1
ATOM 1152 C C . GLU B 1 72 ? 21.531 -26.531 27.656 1 33.81 72 GLU B C 1
ATOM 1154 O O . GLU B 1 72 ? 22.297 -25.562 27.672 1 33.81 72 GLU B O 1
#

Sequence (144 aa):
MSTISSSILRPIVYYEFLQGHSARTAASNICATFKEEVIHYSTVARWYQRFETGDISLEDRPRSGHPSVVEEMSTISSSILRPIVYYEFLQGHSARTAASNICATFKEEVIHYSTVARWYQRFETGDISLEDRPRSGHPSVVEE